Protein AF-A0A151ECS7-F1 (afdb_monomer_lite)

Sequence (93 aa):
MIIESACGKDIQTLWAKNFDTIDLNLSVNRRGRTRSLKITVDPDDEFEVGADIEIDGKLVFIHSIKTDTKRVRKGTAIAREILRVYCTEKGRR

Radius of gyration: 15.73 Å; chains: 1; bounding box: 38×45×36 Å

Foldseek 3Di:
DDDDDDPDDDPDDDPDDDPPWDWEWEFEAEPNDTDIDIDTGHQQDKDFQQDWDQDPNFTKHFQWFDFPVGIDRGGMDGNNRTRYTYIYTDDDD

Structure (mmCIF, N/CA/C/O backbone):
data_AF-A0A151ECS7-F1
#
_entry.id   AF-A0A151ECS7-F1
#
loop_
_atom_site.group_PDB
_atom_site.id
_atom_site.type_symbol
_atom_site.label_atom_id
_atom_site.label_alt_id
_atom_site.label_comp_id
_atom_site.label_asym_id
_atom_site.label_entity_id
_atom_site.label_seq_id
_atom_site.pdbx_PDB_ins_code
_atom_site.Cartn_x
_atom_site.Cartn_y
_atom_site.Cartn_z
_atom_site.occupancy
_atom_site.B_iso_or_equiv
_atom_site.auth_seq_id
_atom_site.auth_comp_id
_atom_site.auth_asym_id
_atom_site.auth_atom_id
_atom_site.pdbx_PDB_model_num
ATOM 1 N N . MET A 1 1 ? 20.354 -34.329 11.009 1.00 34.31 1 MET A N 1
ATOM 2 C CA . MET A 1 1 ? 20.713 -33.235 10.084 1.00 34.31 1 MET A CA 1
ATOM 3 C C . MET A 1 1 ? 19.415 -32.524 9.733 1.00 34.31 1 MET A C 1
ATOM 5 O O . MET A 1 1 ? 18.446 -33.196 9.414 1.00 34.31 1 MET A O 1
ATOM 9 N N . ILE A 1 2 ? 19.376 -31.225 10.005 1.00 42.81 2 ILE A N 1
ATOM 10 C CA . ILE A 1 2 ? 18.229 -30.293 9.976 1.00 42.81 2 ILE A CA 1
ATOM 11 C C . ILE A 1 2 ? 17.820 -29.964 8.531 1.00 42.81 2 ILE A C 1
ATOM 13 O O . ILE A 1 2 ? 18.670 -30.128 7.666 1.00 42.81 2 ILE A O 1
ATOM 17 N N . ILE A 1 3 ? 16.571 -29.511 8.322 1.00 38.00 3 ILE A N 1
ATOM 18 C CA . ILE A 1 3 ? 16.050 -28.494 7.359 1.00 38.00 3 ILE A CA 1
ATOM 19 C C . ILE A 1 3 ? 14.516 -28.703 7.312 1.00 38.00 3 ILE A C 1
ATOM 21 O O . ILE A 1 3 ? 14.035 -29.698 6.782 1.00 38.00 3 ILE A O 1
ATOM 25 N N . GLU A 1 4 ? 13.749 -28.0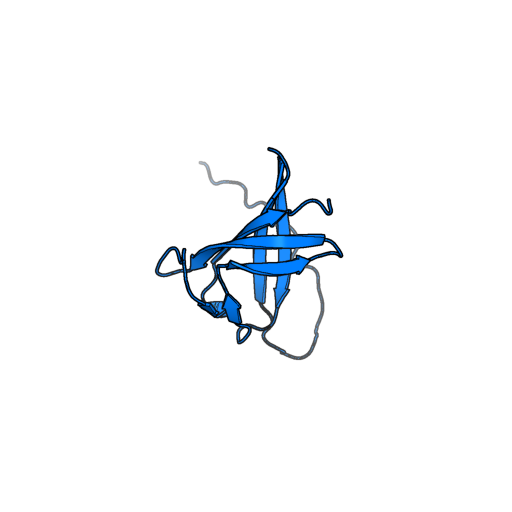53 8.188 1.00 40.31 4 GLU A N 1
ATOM 26 C CA . GLU A 1 4 ? 13.153 -26.703 8.095 1.00 40.31 4 GLU A CA 1
ATOM 27 C C . GLU A 1 4 ? 11.852 -26.633 7.274 1.00 40.31 4 G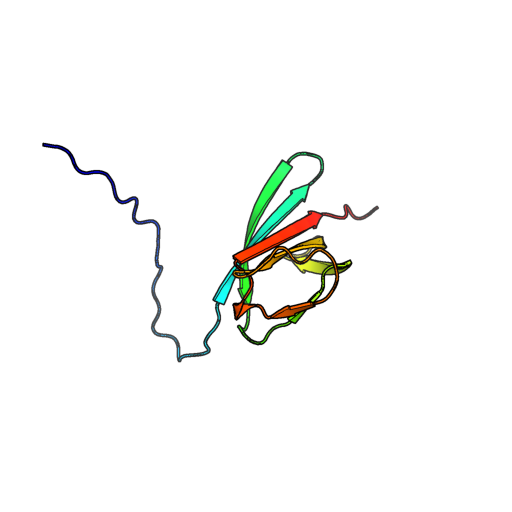LU A C 1
ATOM 29 O O . GLU A 1 4 ? 11.791 -26.869 6.072 1.00 40.31 4 GLU A O 1
ATOM 34 N N . SER A 1 5 ? 10.791 -26.317 8.015 1.00 45.75 5 SER A N 1
ATOM 35 C CA . SER A 1 5 ? 9.390 -26.225 7.633 1.00 45.75 5 SER A CA 1
ATOM 36 C C . SER A 1 5 ? 9.135 -25.171 6.554 1.00 45.75 5 SER A C 1
ATOM 38 O O . SER A 1 5 ? 9.380 -23.988 6.775 1.00 45.75 5 SER A O 1
ATOM 40 N N . ALA A 1 6 ? 8.508 -25.562 5.444 1.00 34.34 6 ALA A N 1
ATOM 41 C CA . ALA A 1 6 ? 7.849 -24.623 4.541 1.00 34.34 6 ALA A CA 1
ATOM 42 C C . ALA A 1 6 ? 6.337 -24.657 4.809 1.00 34.34 6 ALA A C 1
ATOM 44 O O . ALA A 1 6 ? 5.633 -25.591 4.429 1.00 34.34 6 ALA A O 1
ATOM 45 N N . CYS A 1 7 ? 5.839 -23.639 5.513 1.00 34.84 7 CYS A N 1
ATOM 46 C CA . CYS A 1 7 ? 4.412 -23.390 5.697 1.00 34.84 7 CYS A CA 1
ATOM 47 C C . CYS A 1 7 ? 3.816 -22.956 4.349 1.00 34.84 7 CYS A C 1
ATOM 49 O O . CYS A 1 7 ? 3.775 -21.769 4.029 1.00 34.84 7 CYS A O 1
ATOM 51 N N . GLY A 1 8 ? 3.406 -23.929 3.535 1.00 42.38 8 GLY A N 1
ATOM 52 C CA . GLY A 1 8 ? 2.570 -23.693 2.366 1.00 42.38 8 GLY A CA 1
ATOM 53 C C . GLY A 1 8 ? 1.206 -23.205 2.832 1.00 42.38 8 GLY A C 1
ATOM 54 O O . GLY A 1 8 ? 0.443 -23.968 3.419 1.00 42.38 8 GLY A O 1
ATOM 55 N N . LYS A 1 9 ? 0.911 -21.923 2.618 1.00 36.03 9 LYS A N 1
ATOM 56 C CA . LYS A 1 9 ? -0.414 -21.363 2.880 1.00 36.03 9 LYS A CA 1
ATOM 57 C C . LYS A 1 9 ? -1.008 -20.850 1.576 1.00 36.03 9 LYS A C 1
ATOM 59 O O . LYS A 1 9 ? -0.629 -19.785 1.104 1.00 36.03 9 LYS A O 1
ATOM 64 N N . ASP A 1 10 ? -1.910 -21.676 1.052 1.00 34.66 10 ASP A N 1
ATOM 65 C CA . ASP A 1 10 ? -3.005 -21.369 0.133 1.00 34.66 10 ASP A CA 1
ATOM 66 C C . ASP A 1 10 ? -2.681 -20.486 -1.078 1.00 34.66 10 ASP A C 1
ATOM 68 O O . ASP A 1 10 ? -2.851 -19.269 -1.060 1.00 34.66 10 ASP A O 1
ATOM 72 N N . ILE A 1 11 ? -2.336 -21.148 -2.183 1.00 35.19 11 ILE A N 1
ATOM 73 C CA . ILE A 1 11 ? -2.630 -20.652 -3.529 1.00 35.19 11 ILE A CA 1
ATOM 74 C C . ILE A 1 11 ? -3.907 -21.383 -3.955 1.00 35.19 11 ILE A C 1
ATOM 76 O O . ILE A 1 11 ? -3.859 -22.532 -4.393 1.00 35.19 11 ILE A O 1
ATOM 80 N N . GLN A 1 12 ? -5.063 -20.756 -3.738 1.00 39.12 12 GLN A N 1
ATOM 81 C CA . GLN A 1 12 ? -6.341 -21.271 -4.222 1.00 39.12 12 GLN A CA 1
ATOM 82 C C . GLN A 1 12 ? -6.469 -20.979 -5.723 1.00 39.12 12 GLN A C 1
ATOM 84 O O . GLN A 1 12 ? -6.602 -19.836 -6.139 1.00 39.12 12 GLN A O 1
ATOM 89 N N . THR A 1 13 ? -6.363 -22.048 -6.509 1.00 35.03 13 THR A N 1
ATOM 90 C CA . THR A 1 13 ? -7.166 -22.394 -7.693 1.00 35.03 13 THR A CA 1
ATOM 91 C C . THR A 1 13 ? -7.913 -21.262 -8.417 1.00 35.03 13 THR A C 1
ATOM 93 O O . THR A 1 13 ? -8.888 -20.762 -7.874 1.00 35.03 13 THR A O 1
ATOM 96 N N . LEU A 1 14 ? -7.601 -21.009 -9.699 1.00 31.33 14 LEU A N 1
ATOM 97 C CA . LEU A 1 14 ? -8.552 -21.117 -10.830 1.00 31.33 14 LEU A CA 1
ATOM 98 C C . LEU A 1 14 ? -7.879 -20.727 -12.156 1.00 31.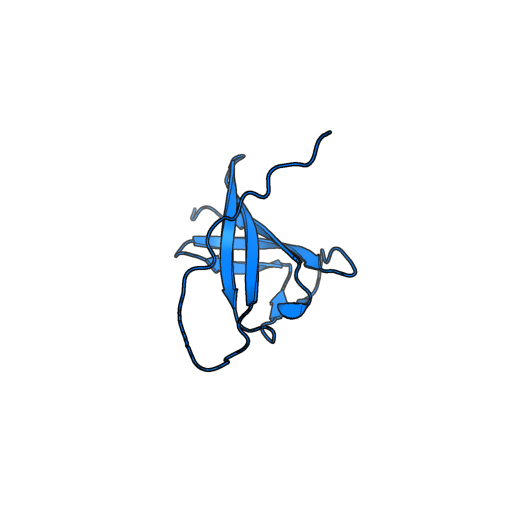33 14 LEU A C 1
ATOM 100 O O . LEU A 1 14 ? -7.181 -19.724 -12.247 1.00 31.33 14 LEU A O 1
ATOM 104 N N . TRP A 1 15 ? -8.146 -21.497 -13.210 1.00 40.72 15 TRP A N 1
ATOM 105 C CA . TRP A 1 15 ? -7.855 -21.121 -14.592 1.00 40.72 15 TRP A CA 1
ATOM 106 C C . TRP A 1 15 ? -8.739 -19.925 -14.981 1.00 40.72 15 TRP A C 1
ATOM 108 O O . TRP A 1 15 ? -9.885 -20.107 -15.386 1.00 40.72 15 TRP A O 1
ATOM 118 N N . ALA A 1 16 ? -8.228 -18.703 -14.847 1.00 35.88 16 ALA A N 1
ATOM 119 C CA . ALA A 1 16 ? -8.888 -17.490 -15.310 1.00 35.88 16 ALA A CA 1
ATOM 120 C C . ALA A 1 16 ? -7.896 -16.681 -16.153 1.00 35.88 16 ALA A C 1
ATOM 122 O O . ALA A 1 16 ? -6.849 -16.261 -15.680 1.00 35.88 16 ALA A O 1
ATOM 123 N N . LYS A 1 17 ? -8.236 -16.563 -17.438 1.00 42.03 17 LYS A N 1
ATOM 124 C CA . LYS A 1 17 ? -7.711 -15.660 -18.472 1.00 42.03 17 LYS A CA 1
ATOM 125 C C . LYS A 1 17 ? -6.803 -14.547 -17.912 1.00 42.03 17 LYS A C 1
ATOM 127 O O . LYS A 1 17 ? -7.294 -13.704 -17.173 1.00 42.03 17 LYS A O 1
ATOM 132 N N . ASN A 1 18 ? -5.519 -14.552 -18.283 1.00 43.44 18 ASN A N 1
ATOM 133 C CA . ASN A 1 18 ? -4.507 -13.565 -17.891 1.00 43.44 18 ASN A CA 1
ATOM 134 C C . ASN A 1 18 ? -5.000 -12.114 -18.049 1.00 43.44 18 ASN A C 1
ATOM 136 O O . ASN A 1 18 ? -4.909 -11.530 -19.127 1.00 43.44 18 ASN A O 1
ATOM 140 N N . PHE A 1 19 ? -5.475 -11.543 -16.952 1.00 50.50 19 PHE A N 1
ATOM 141 C CA . PHE A 1 19 ? -5.414 -10.120 -16.659 1.00 50.50 19 PHE A CA 1
ATOM 142 C C . PHE A 1 19 ? -4.431 -10.040 -15.487 1.00 50.50 19 PHE A C 1
ATOM 144 O O . PHE A 1 19 ? -4.643 -10.721 -14.487 1.00 50.50 19 PHE A O 1
ATOM 151 N N . ASP A 1 20 ? -3.298 -9.363 -15.658 1.00 64.69 20 ASP A N 1
ATOM 152 C CA . ASP A 1 20 ? -2.109 -9.443 -14.789 1.00 64.69 20 ASP A CA 1
ATOM 153 C C . ASP A 1 20 ? -2.321 -8.752 -13.424 1.00 64.69 20 ASP A C 1
ATOM 155 O O . ASP A 1 20 ? -1.572 -7.872 -13.044 1.00 64.69 20 ASP A O 1
ATOM 159 N N . THR A 1 21 ? -3.379 -9.082 -12.681 1.00 71.69 21 THR A N 1
ATOM 160 C CA . THR A 1 21 ? -3.687 -8.443 -11.394 1.00 71.69 21 THR A CA 1
ATOM 161 C C . THR A 1 21 ? -2.710 -8.880 -10.308 1.00 71.69 21 THR A C 1
ATOM 163 O O . THR A 1 21 ? -2.442 -10.075 -10.165 1.00 71.69 21 THR A O 1
ATOM 166 N N . ILE A 1 22 ? -2.251 -7.939 -9.484 1.00 77.31 22 ILE A N 1
ATOM 167 C CA . ILE A 1 22 ? -1.312 -8.195 -8.387 1.00 77.31 22 ILE A CA 1
ATOM 168 C C . ILE A 1 22 ? -2.003 -8.096 -7.025 1.00 77.31 22 ILE A C 1
ATOM 170 O O . ILE A 1 22 ? -2.936 -7.310 -6.829 1.00 77.31 22 ILE A O 1
ATOM 174 N N . ASP A 1 23 ? -1.532 -8.875 -6.051 1.00 78.00 23 ASP A N 1
ATOM 175 C CA . ASP A 1 23 ? -1.977 -8.770 -4.665 1.00 78.00 23 ASP A CA 1
ATOM 176 C C . ASP A 1 23 ? -1.146 -7.748 -3.872 1.00 78.00 23 ASP A C 1
ATOM 178 O O . ASP A 1 23 ? 0.026 -7.950 -3.554 1.00 78.00 23 ASP A O 1
ATOM 182 N N . LEU A 1 24 ? -1.779 -6.639 -3.485 1.00 80.31 24 LEU A N 1
ATOM 183 C CA . LEU A 1 24 ? -1.169 -5.632 -2.624 1.00 80.31 24 LEU A CA 1
ATOM 184 C C . LEU A 1 24 ? -1.516 -5.865 -1.158 1.00 80.31 24 LEU A C 1
ATOM 186 O O . LEU A 1 24 ? -2.675 -6.008 -0.764 1.00 80.31 24 LEU A O 1
ATOM 190 N N . ASN A 1 25 ? -0.485 -5.827 -0.313 1.00 81.56 25 ASN A N 1
ATOM 191 C CA . ASN A 1 25 ? -0.633 -5.910 1.135 1.00 81.56 25 ASN A CA 1
ATOM 192 C C . ASN A 1 25 ? -0.740 -4.506 1.746 1.00 81.56 25 ASN A C 1
ATOM 194 O O . ASN A 1 25 ? 0.229 -3.742 1.760 1.00 81.56 25 ASN A O 1
ATOM 198 N N . LEU A 1 26 ? -1.884 -4.194 2.351 1.00 82.50 26 LEU A N 1
ATOM 199 C CA . LEU A 1 26 ? -2.116 -2.950 3.074 1.00 82.50 26 LEU A CA 1
ATOM 200 C C . LEU A 1 26 ? -2.039 -3.161 4.576 1.00 82.50 26 LEU A C 1
ATOM 202 O O . LEU A 1 26 ? -2.648 -4.064 5.135 1.00 82.50 26 LEU A O 1
ATOM 206 N N . SER A 1 27 ? -1.303 -2.293 5.254 1.00 82.62 27 SER A N 1
ATOM 207 C CA . SER A 1 27 ? -1.263 -2.220 6.711 1.00 82.62 27 SER A CA 1
ATOM 208 C C . SER A 1 27 ? -2.079 -1.019 7.159 1.00 82.62 27 SER A C 1
ATOM 210 O O . SER A 1 27 ? -1.610 0.114 7.072 1.00 82.62 27 SER A O 1
ATOM 212 N N . VAL A 1 28 ? -3.299 -1.269 7.627 1.00 85.31 28 VAL A N 1
ATOM 213 C CA . VAL A 1 28 ? -4.220 -0.239 8.107 1.00 85.31 28 VAL A CA 1
ATOM 214 C C . VAL A 1 28 ? -4.105 -0.142 9.624 1.00 85.31 28 VAL A C 1
ATOM 216 O O . VAL A 1 28 ? -4.415 -1.092 10.345 1.00 85.31 28 VAL A O 1
ATOM 219 N N . ASN A 1 29 ? -3.662 1.007 10.129 1.00 84.25 29 ASN A N 1
ATOM 220 C CA . ASN A 1 29 ? -3.690 1.291 11.558 1.00 84.25 29 ASN A CA 1
ATOM 221 C C . ASN A 1 29 ? -5.051 1.870 11.957 1.00 84.25 29 ASN A C 1
ATOM 223 O O . ASN A 1 29 ? -5.501 2.870 11.399 1.00 84.25 29 ASN A O 1
ATOM 227 N N . ARG A 1 30 ? -5.691 1.255 12.950 1.00 81.38 30 ARG A N 1
ATOM 228 C CA . ARG A 1 30 ? -6.960 1.689 13.531 1.00 81.38 30 ARG A CA 1
ATOM 229 C C . ARG A 1 30 ? -6.817 1.807 15.045 1.00 81.38 30 ARG A C 1
ATOM 231 O O . ARG A 1 30 ? -6.847 0.793 15.738 1.00 81.38 30 ARG A O 1
ATOM 238 N N . ARG A 1 31 ? -6.691 3.036 15.565 1.00 72.62 31 ARG A N 1
ATOM 239 C CA . ARG A 1 31 ? -6.654 3.345 17.016 1.00 72.62 31 ARG A CA 1
ATOM 240 C C . ARG A 1 31 ? -5.780 2.362 17.827 1.00 72.62 31 ARG A C 1
ATOM 242 O O . ARG A 1 31 ? -6.228 1.800 18.821 1.00 72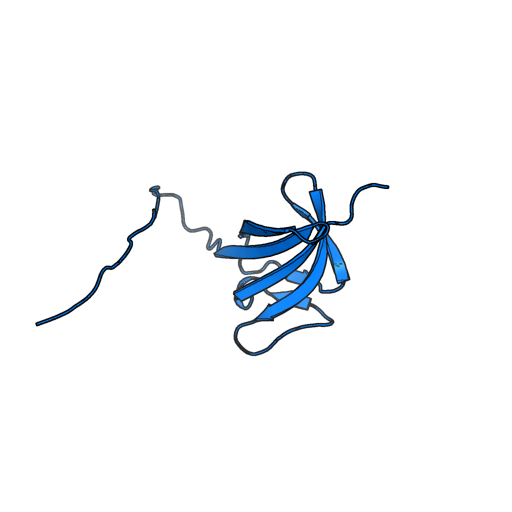.62 31 ARG A O 1
ATOM 249 N N . GLY A 1 32 ? -4.554 2.108 17.366 1.00 74.56 32 GLY A N 1
ATOM 250 C CA . GLY A 1 32 ? -3.603 1.213 18.043 1.00 74.56 32 GLY A CA 1
ATOM 251 C C . GLY A 1 32 ? -3.705 -0.271 17.666 1.00 74.56 32 GLY A C 1
ATOM 252 O O . GLY A 1 32 ? -2.883 -1.064 18.114 1.00 74.56 32 GLY A O 1
ATOM 253 N N . ARG A 1 33 ? -4.657 -0.665 16.811 1.00 78.50 33 ARG A N 1
ATOM 254 C CA . ARG A 1 33 ? -4.711 -2.002 16.202 1.00 78.50 33 ARG A CA 1
ATOM 255 C C . ARG A 1 33 ? -4.293 -1.925 14.739 1.00 78.50 33 ARG A C 1
ATOM 257 O O . ARG A 1 33 ? -4.948 -1.257 13.944 1.00 78.50 33 ARG A O 1
ATOM 264 N N . THR A 1 34 ? -3.233 -2.633 14.373 1.00 79.50 34 THR A N 1
ATOM 265 C CA . THR A 1 34 ? -2.816 -2.774 12.972 1.00 79.50 34 THR A CA 1
ATOM 266 C C . THR A 1 34 ? -3.512 -3.982 12.359 1.00 79.50 34 THR A C 1
ATOM 268 O O . THR A 1 34 ? -3.417 -5.086 12.892 1.00 79.50 34 THR A O 1
ATOM 271 N N . ARG A 1 35 ? -4.212 -3.783 11.241 1.00 79.31 35 ARG A N 1
ATOM 272 C CA . ARG A 1 35 ? -4.785 -4.857 10.425 1.00 79.31 35 ARG A CA 1
ATOM 273 C C . ARG A 1 35 ? -4.059 -4.922 9.091 1.00 79.31 35 ARG A C 1
ATOM 275 O O . ARG A 1 35 ? -3.893 -3.902 8.429 1.00 79.31 35 ARG A O 1
ATOM 282 N N . SER A 1 36 ? -3.644 -6.119 8.704 1.00 77.50 36 SER A N 1
ATOM 283 C CA . SER A 1 36 ? -3.171 -6.399 7.353 1.00 77.50 36 SER A CA 1
ATOM 284 C C . SER A 1 36 ? -4.354 -6.797 6.475 1.00 77.50 36 SER A C 1
ATOM 286 O O . SER A 1 36 ? -5.043 -7.765 6.797 1.00 77.50 36 SER A O 1
ATOM 288 N N . LEU A 1 37 ? -4.585 -6.061 5.395 1.00 78.44 37 LEU A N 1
ATOM 289 C CA . LEU A 1 37 ? -5.541 -6.386 4.343 1.00 78.44 37 LEU A CA 1
ATOM 290 C C . LEU A 1 37 ? -4.773 -6.755 3.073 1.00 78.44 37 LEU A C 1
ATOM 292 O O . LEU A 1 37 ? -3.665 -6.265 2.854 1.00 78.44 37 LEU A O 1
ATOM 296 N N . LYS A 1 38 ? -5.366 -7.614 2.249 1.00 78.31 38 LYS A N 1
ATOM 297 C CA . LYS A 1 38 ? -4.894 -7.908 0.897 1.00 78.31 38 LYS A CA 1
ATOM 298 C C . LYS A 1 38 ? -5.964 -7.457 -0.081 1.00 78.31 38 LYS A C 1
ATOM 300 O O . LYS A 1 38 ? -7.130 -7.779 0.136 1.00 78.31 38 LYS A O 1
ATOM 305 N N . ILE A 1 39 ? -5.570 -6.713 -1.104 1.00 79.56 39 ILE A N 1
ATOM 306 C CA . ILE A 1 39 ? -6.451 -6.320 -2.205 1.00 79.56 39 ILE A CA 1
ATOM 307 C C . ILE A 1 39 ? -5.826 -6.766 -3.517 1.00 79.56 39 ILE A C 1
ATOM 309 O O . ILE A 1 39 ? -4.603 -6.795 -3.639 1.00 79.56 39 ILE A O 1
ATOM 313 N N . THR A 1 40 ? -6.672 -7.098 -4.478 1.00 81.19 40 THR A N 1
ATOM 314 C CA . THR A 1 40 ? -6.264 -7.415 -5.843 1.00 81.19 40 THR A CA 1
ATOM 315 C C . THR A 1 40 ? -6.506 -6.180 -6.690 1.00 81.19 40 THR A C 1
ATOM 317 O O . THR A 1 40 ? -7.626 -5.671 -6.703 1.00 81.19 40 THR A O 1
ATOM 320 N N . VAL A 1 41 ? -5.461 -5.680 -7.340 1.00 81.31 41 VAL A N 1
ATOM 321 C CA . VAL A 1 41 ? -5.523 -4.473 -8.175 1.00 81.31 41 VAL A CA 1
ATOM 322 C C . VAL A 1 41 ? -4.766 -4.678 -9.474 1.00 81.31 41 VAL A C 1
ATOM 324 O O . VAL A 1 41 ? -3.964 -5.608 -9.596 1.00 81.31 41 VAL A O 1
ATOM 327 N N . ASP A 1 42 ? -5.028 -3.805 -10.440 1.00 83.31 42 ASP A N 1
ATOM 328 C CA . ASP A 1 42 ? -4.265 -3.773 -11.677 1.00 83.31 42 ASP A CA 1
ATOM 329 C C . ASP A 1 42 ? -2.829 -3.289 -11.404 1.00 83.31 42 ASP A C 1
ATOM 331 O O . ASP A 1 42 ? -2.612 -2.415 -10.562 1.00 83.31 42 ASP A O 1
ATOM 335 N N . PRO A 1 43 ? -1.823 -3.840 -12.096 1.00 79.06 43 PRO A N 1
ATOM 336 C CA . PRO A 1 43 ? -0.427 -3.468 -11.901 1.00 79.06 43 PRO A CA 1
ATOM 337 C C . PRO A 1 43 ? -0.139 -2.051 -12.408 1.00 79.06 43 PRO A C 1
ATOM 339 O O . PRO A 1 43 ? 0.835 -1.449 -11.958 1.00 79.06 43 PRO A O 1
ATOM 342 N N . ASP A 1 44 ? -0.980 -1.535 -13.310 1.00 81.00 44 ASP A N 1
ATOM 343 C CA . ASP A 1 44 ? -0.929 -0.177 -13.863 1.00 81.00 44 ASP A CA 1
ATOM 344 C C . ASP A 1 44 ? -1.655 0.856 -12.977 1.00 81.00 44 ASP A C 1
ATOM 346 O O . ASP A 1 44 ? -1.622 2.051 -13.255 1.00 81.00 44 ASP A O 1
ATOM 350 N N . ASP A 1 45 ? -2.306 0.410 -11.898 1.00 81.00 45 ASP A N 1
ATOM 351 C CA . ASP A 1 45 ? -3.056 1.284 -10.997 1.00 81.00 45 ASP A CA 1
ATOM 352 C C . ASP A 1 45 ? -2.107 2.201 -10.202 1.00 81.00 45 ASP A C 1
ATOM 354 O O . ASP A 1 45 ? -1.054 1.772 -9.713 1.00 81.00 45 ASP A O 1
ATOM 358 N N . GLU A 1 46 ? -2.457 3.482 -10.074 1.00 83.19 46 GLU A N 1
ATOM 359 C CA . GLU A 1 46 ? -1.623 4.480 -9.405 1.00 83.19 46 GLU A CA 1
ATOM 360 C C . GLU A 1 46 ? -2.152 4.798 -7.999 1.00 83.19 46 GLU A C 1
ATOM 362 O O . GLU A 1 46 ? -3.277 5.256 -7.812 1.00 83.19 46 GLU A O 1
ATOM 367 N N . PHE A 1 47 ? -1.297 4.624 -6.988 1.00 84.00 47 PHE A N 1
ATOM 368 C CA . PHE A 1 47 ? -1.606 4.943 -5.598 1.00 84.00 47 PHE A CA 1
ATOM 369 C C . PHE A 1 47 ? -0.930 6.238 -5.163 1.00 84.00 47 PHE A C 1
ATOM 371 O O . PHE A 1 47 ? 0.299 6.349 -5.160 1.00 84.00 47 PHE A O 1
ATOM 378 N N . GLU A 1 48 ? -1.722 7.194 -4.687 1.00 85.62 48 GLU A N 1
ATOM 379 C CA . GLU A 1 48 ? -1.219 8.466 -4.174 1.00 85.62 48 GLU A CA 1
ATOM 380 C C . GLU A 1 48 ? -1.051 8.462 -2.646 1.00 85.62 48 GLU A C 1
ATOM 382 O O . GLU A 1 48 ? -1.961 8.131 -1.881 1.00 85.62 48 GLU A O 1
ATOM 387 N N . VAL A 1 49 ? 0.119 8.895 -2.164 1.00 88.06 49 VAL A N 1
ATOM 388 C CA . VAL A 1 49 ? 0.313 9.180 -0.740 1.00 88.06 49 VAL A CA 1
ATOM 389 C C . VAL A 1 49 ? -0.354 10.501 -0.378 1.00 88.06 49 VAL A C 1
ATOM 391 O O . VAL A 1 49 ? 0.095 11.564 -0.802 1.00 88.06 49 VAL A O 1
ATOM 394 N N . GLY A 1 50 ? -1.347 10.437 0.505 1.00 85.00 50 GLY A N 1
ATOM 395 C CA . GLY A 1 50 ? -2.175 11.575 0.895 1.00 85.00 50 GLY A CA 1
ATOM 396 C C . GLY A 1 50 ? -3.624 11.455 0.433 1.00 85.00 50 GLY A C 1
ATOM 397 O O . GLY A 1 50 ? -4.451 12.237 0.896 1.00 85.00 50 GLY A O 1
ATOM 398 N N . ALA A 1 51 ? -3.941 10.462 -0.398 1.00 82.94 51 ALA A N 1
ATOM 399 C CA . ALA A 1 51 ? -5.307 10.163 -0.789 1.00 82.94 51 ALA A CA 1
ATOM 400 C C . ALA A 1 51 ? -6.033 9.321 0.272 1.00 82.94 51 ALA A C 1
ATOM 402 O O . ALA A 1 51 ? -5.446 8.483 0.975 1.00 82.94 51 ALA A O 1
ATOM 403 N N . ASP A 1 52 ? -7.338 9.552 0.386 1.00 83.94 52 ASP A N 1
ATOM 404 C CA . ASP A 1 52 ? -8.270 8.619 1.000 1.00 83.94 52 ASP A CA 1
ATOM 405 C C . ASP A 1 52 ? -8.782 7.627 -0.043 1.00 83.94 52 ASP A C 1
ATOM 407 O O . ASP A 1 52 ? -9.217 7.998 -1.127 1.00 83.94 52 ASP A O 1
ATOM 411 N N . ILE A 1 53 ? -8.708 6.346 0.300 1.00 81.31 53 ILE A N 1
ATOM 412 C CA . ILE A 1 53 ? -9.232 5.254 -0.513 1.00 81.31 53 ILE A CA 1
ATOM 413 C C . ILE A 1 53 ? -10.265 4.481 0.299 1.00 81.31 53 ILE A C 1
ATOM 415 O O . ILE A 1 53 ? -10.148 4.348 1.522 1.00 81.31 53 ILE A O 1
ATOM 419 N N . GLU A 1 54 ? -11.290 3.967 -0.369 1.00 79.62 54 GLU A N 1
ATOM 420 C CA . GLU A 1 54 ? -12.279 3.104 0.265 1.00 79.62 54 GLU A CA 1
ATOM 421 C C . GLU A 1 54 ? -11.880 1.637 0.085 1.00 79.62 54 GLU A C 1
ATOM 423 O O . GLU A 1 54 ? -11.802 1.131 -1.029 1.00 79.62 54 GLU A O 1
ATOM 428 N N . ILE A 1 55 ? -11.623 0.943 1.195 1.00 74.81 55 ILE A N 1
ATOM 429 C CA . ILE A 1 55 ? -11.322 -0.491 1.205 1.00 74.81 55 ILE A CA 1
ATOM 430 C C . ILE A 1 55 ? -12.337 -1.181 2.098 1.00 74.81 55 ILE A C 1
ATOM 432 O O . ILE A 1 55 ? -12.444 -0.847 3.280 1.00 74.81 55 ILE A O 1
ATOM 436 N N . ASP A 1 56 ? -13.054 -2.172 1.562 1.00 69.75 56 ASP A N 1
ATOM 437 C CA . ASP A 1 56 ? -14.013 -2.973 2.339 1.00 69.75 56 ASP A CA 1
ATOM 438 C C . ASP A 1 56 ? -15.069 -2.086 3.049 1.00 69.75 56 ASP A C 1
ATOM 440 O O . ASP A 1 56 ? -15.373 -2.256 4.235 1.00 69.75 56 ASP A O 1
ATOM 444 N N . GLY A 1 57 ? -15.546 -1.047 2.344 1.00 75.06 57 GLY A N 1
ATOM 445 C CA . GLY A 1 57 ? -16.501 -0.052 2.851 1.00 75.06 57 GLY A CA 1
ATOM 446 C C . GLY A 1 57 ? -15.949 0.875 3.944 1.00 75.06 57 GLY A C 1
ATOM 447 O O . GLY A 1 57 ? -16.719 1.508 4.672 1.00 75.06 57 GLY A O 1
ATOM 448 N N . LYS A 1 58 ? -14.621 0.932 4.119 1.00 74.88 58 LYS A N 1
ATOM 449 C CA . LYS A 1 58 ? -13.941 1.780 5.108 1.00 74.88 58 LYS A CA 1
ATOM 450 C C . LYS A 1 58 ? -13.015 2.765 4.410 1.00 74.88 58 LYS A C 1
ATOM 452 O O . LYS A 1 58 ? -12.154 2.368 3.633 1.00 74.88 58 LYS A O 1
ATOM 457 N N . LEU A 1 59 ? -13.140 4.040 4.767 1.00 82.06 59 LEU A N 1
ATOM 458 C CA . LEU A 1 59 ? -12.221 5.081 4.318 1.00 82.06 59 LEU A CA 1
ATOM 459 C C . LEU A 1 59 ? -10.891 4.956 5.065 1.00 82.06 59 LEU A C 1
ATOM 461 O O . LEU A 1 59 ? -10.813 5.114 6.291 1.00 82.06 59 LEU A O 1
ATOM 465 N N . VAL A 1 60 ? -9.831 4.681 4.318 1.00 85.44 60 VAL A N 1
ATOM 466 C CA . VAL A 1 60 ? -8.467 4.610 4.831 1.00 85.44 60 VAL A CA 1
ATOM 467 C C . VAL A 1 60 ? -7.609 5.658 4.140 1.00 85.44 60 VAL A C 1
ATOM 469 O O . VAL A 1 60 ? -7.692 5.874 2.941 1.00 85.44 60 VAL A O 1
ATOM 472 N N . PHE A 1 61 ? -6.779 6.334 4.922 1.00 87.56 61 PHE A N 1
ATOM 473 C CA . PHE A 1 61 ? -5.888 7.380 4.445 1.00 87.56 61 PHE A CA 1
ATOM 474 C C . PHE A 1 61 ? -4.488 6.815 4.237 1.00 87.56 61 PHE A C 1
ATOM 476 O O . PHE A 1 61 ? -3.883 6.313 5.192 1.00 87.56 61 PHE A O 1
ATOM 483 N N . ILE A 1 62 ? -3.956 6.918 3.022 1.00 88.69 62 ILE A N 1
ATOM 484 C CA . ILE A 1 62 ? -2.603 6.468 2.698 1.00 88.69 62 ILE A CA 1
ATOM 485 C C . ILE A 1 62 ? -1.608 7.514 3.198 1.00 88.69 62 ILE A C 1
ATOM 487 O O . ILE A 1 62 ? -1.597 8.645 2.727 1.00 88.69 62 ILE A O 1
ATOM 491 N N . HIS A 1 63 ? -0.725 7.143 4.126 1.00 88.31 63 HIS A N 1
ATOM 492 C CA . HIS A 1 63 ? 0.308 8.063 4.629 1.00 88.31 63 HIS A CA 1
ATOM 493 C C . HIS A 1 63 ? 1.724 7.680 4.190 1.0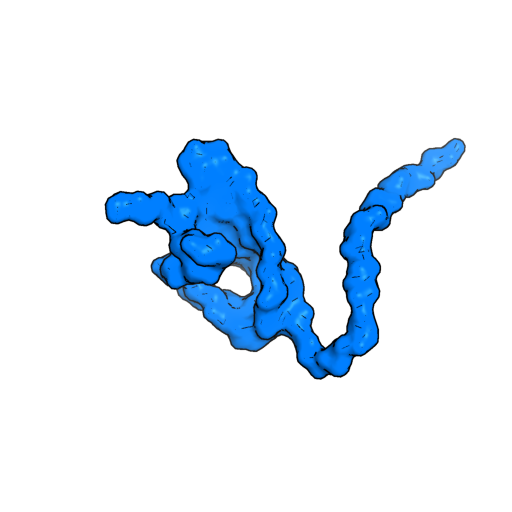0 88.31 63 HIS A C 1
ATOM 495 O O . HIS A 1 63 ? 2.666 8.458 4.350 1.00 88.31 63 HIS A O 1
ATOM 501 N N . SER A 1 64 ? 1.929 6.455 3.708 1.00 87.12 64 SER A N 1
ATOM 502 C CA . SER A 1 64 ? 3.214 6.006 3.175 1.00 87.12 64 SER A CA 1
ATOM 503 C C . SER A 1 64 ? 3.034 4.781 2.297 1.00 87.12 64 SER A C 1
ATOM 505 O O . SER A 1 64 ? 2.322 3.852 2.665 1.00 87.12 64 SER A O 1
ATOM 507 N N . ILE A 1 65 ? 3.784 4.721 1.209 1.00 89.00 65 ILE A N 1
ATOM 508 C CA . ILE A 1 65 ? 3.875 3.554 0.339 1.00 89.00 65 ILE A CA 1
ATOM 509 C C . ILE A 1 65 ? 5.318 3.053 0.382 1.00 89.00 65 ILE A C 1
ATOM 511 O O . ILE A 1 65 ? 6.272 3.824 0.280 1.00 89.00 65 ILE A O 1
ATOM 515 N N . LYS A 1 66 ? 5.505 1.757 0.605 1.00 85.94 66 LYS A N 1
ATOM 516 C CA . LYS A 1 66 ? 6.798 1.097 0.451 1.00 85.94 66 LYS A CA 1
ATOM 517 C C . LYS A 1 66 ? 6.843 0.509 -0.948 1.00 85.94 66 LYS A C 1
ATOM 519 O O . LYS A 1 66 ? 6.085 -0.418 -1.223 1.00 85.94 66 LYS A O 1
ATOM 524 N N . THR A 1 67 ? 7.728 1.035 -1.781 1.00 87.06 67 THR A N 1
ATOM 525 C CA . THR A 1 67 ? 8.080 0.428 -3.060 1.00 87.06 67 THR A CA 1
ATOM 526 C C . THR A 1 67 ? 9.332 -0.434 -2.917 1.00 87.06 67 THR A C 1
ATOM 528 O O . THR A 1 67 ? 9.955 -0.451 -1.848 1.00 87.06 67 THR A O 1
ATOM 531 N N . ASP A 1 68 ? 9.678 -1.175 -3.968 1.00 81.75 68 ASP A N 1
ATOM 532 C CA . ASP A 1 68 ? 10.908 -1.971 -4.029 1.00 81.75 68 ASP A CA 1
ATOM 533 C C . ASP A 1 68 ? 12.161 -1.107 -3.819 1.00 81.75 68 ASP A C 1
ATOM 535 O O . ASP A 1 68 ? 12.985 -1.372 -2.944 1.00 81.75 68 ASP A O 1
ATOM 539 N N . THR A 1 69 ? 12.243 0.014 -4.535 1.00 79.62 69 THR A N 1
ATOM 540 C CA . THR A 1 69 ? 13.415 0.894 -4.489 1.00 79.62 69 THR A CA 1
ATOM 541 C C . THR A 1 69 ? 13.450 1.796 -3.255 1.00 79.62 69 THR A C 1
ATOM 543 O O . THR A 1 69 ? 14.526 2.109 -2.743 1.00 79.62 69 THR A O 1
ATOM 546 N N . LYS A 1 70 ? 12.296 2.295 -2.781 1.00 85.06 70 LYS A N 1
ATOM 547 C CA . LYS A 1 70 ? 12.260 3.317 -1.720 1.00 85.06 70 LYS A CA 1
ATOM 548 C C . LYS A 1 70 ? 10.945 3.361 -0.949 1.00 85.06 70 LYS A C 1
ATOM 550 O O . LYS A 1 70 ? 9.940 2.756 -1.291 1.00 85.06 70 LYS A O 1
ATOM 555 N N . ARG A 1 71 ? 10.927 4.144 0.130 1.00 85.69 71 ARG A N 1
ATOM 556 C CA . ARG A 1 71 ? 9.687 4.476 0.840 1.00 85.69 71 ARG A CA 1
ATOM 557 C C . ARG A 1 71 ? 9.168 5.830 0.372 1.00 85.69 71 ARG A C 1
ATOM 559 O O . ARG A 1 71 ? 9.747 6.863 0.702 1.00 85.69 71 ARG A O 1
ATOM 566 N N . VAL A 1 72 ? 8.059 5.818 -0.355 1.00 85.56 72 VAL A N 1
ATOM 567 C CA . VAL A 1 72 ? 7.347 7.010 -0.813 1.00 85.56 72 VAL A CA 1
ATOM 568 C C . VAL A 1 72 ? 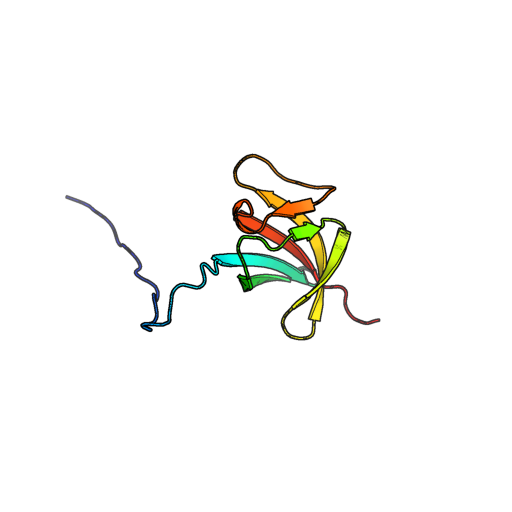6.499 7.544 0.342 1.00 85.56 72 VAL A C 1
ATOM 570 O O . VAL A 1 72 ? 5.648 6.852 0.898 1.00 85.56 72 VAL A O 1
ATOM 573 N N . ARG A 1 73 ? 6.779 8.780 0.764 1.00 83.88 73 ARG A N 1
ATOM 574 C CA . ARG A 1 73 ? 6.016 9.491 1.811 1.00 83.88 73 ARG A CA 1
ATOM 575 C C . ARG A 1 73 ? 5.182 10.650 1.263 1.00 83.88 73 ARG A C 1
ATOM 577 O O . ARG A 1 73 ? 4.380 11.202 2.004 1.00 83.88 73 ARG A O 1
ATOM 584 N N . LYS A 1 74 ? 5.418 11.038 0.010 1.00 81.88 74 LYS A N 1
ATOM 585 C CA . LYS A 1 74 ? 4.702 12.069 -0.746 1.00 81.88 74 LYS A CA 1
ATOM 586 C C . LYS A 1 74 ? 4.819 11.731 -2.231 1.00 81.88 74 LYS A C 1
ATOM 588 O O . LYS A 1 74 ? 5.909 11.336 -2.648 1.00 81.88 74 LYS A O 1
ATOM 593 N N . GLY A 1 75 ? 3.739 11.916 -2.981 1.00 85.69 75 GLY A N 1
ATOM 594 C CA . GLY A 1 75 ? 3.657 11.595 -4.407 1.00 85.69 75 GLY A CA 1
ATOM 595 C C . GLY A 1 75 ? 2.940 10.276 -4.674 1.00 85.69 75 GLY A C 1
ATOM 596 O O . GLY A 1 75 ? 2.362 9.682 -3.762 1.00 85.69 75 GLY A O 1
ATOM 597 N N . THR A 1 76 ? 3.003 9.836 -5.924 1.00 85.06 76 THR A N 1
ATOM 598 C CA . THR A 1 76 ? 2.326 8.642 -6.422 1.00 85.06 76 THR A CA 1
ATOM 599 C C . THR A 1 76 ? 3.288 7.464 -6.579 1.00 85.06 76 THR A C 1
ATOM 601 O O . THR A 1 76 ? 4.515 7.628 -6.573 1.00 85.06 76 THR A O 1
ATOM 604 N N . ALA A 1 77 ? 2.737 6.256 -6.638 1.00 83.50 77 ALA A N 1
ATOM 605 C CA . ALA A 1 77 ? 3.464 5.026 -6.914 1.00 83.50 77 ALA A CA 1
ATOM 606 C C . ALA A 1 77 ? 2.580 4.058 -7.708 1.00 83.50 77 ALA A C 1
ATOM 608 O O . ALA A 1 77 ? 1.407 3.890 -7.385 1.00 83.50 77 ALA A O 1
ATOM 609 N N . ILE A 1 78 ? 3.169 3.391 -8.699 1.00 83.69 78 ILE A N 1
ATOM 610 C CA . ILE A 1 78 ? 2.493 2.380 -9.519 1.00 83.69 78 ILE A CA 1
ATOM 611 C C . ILE A 1 78 ? 2.386 1.083 -8.724 1.00 83.69 78 ILE A C 1
ATOM 613 O O . ILE A 1 78 ? 3.379 0.644 -8.140 1.00 83.69 78 ILE A O 1
ATOM 617 N N . ALA A 1 79 ? 1.216 0.445 -8.742 1.00 83.00 79 ALA A N 1
ATOM 618 C CA . ALA A 1 79 ? 0.903 -0.777 -8.009 1.00 83.00 79 ALA A CA 1
ATOM 619 C C . ALA A 1 79 ? 1.993 -1.848 -8.149 1.00 83.00 79 ALA A C 1
ATOM 621 O O . ALA A 1 79 ? 2.430 -2.415 -7.149 1.00 83.00 79 ALA A O 1
ATOM 622 N N . ARG A 1 80 ? 2.515 -2.064 -9.362 1.00 82.06 80 ARG A N 1
ATOM 623 C CA . ARG A 1 80 ? 3.578 -3.047 -9.639 1.00 82.06 80 ARG A CA 1
ATOM 624 C C . ARG A 1 80 ? 4.878 -2.827 -8.862 1.00 82.06 80 ARG A C 1
ATOM 626 O O . ARG A 1 80 ? 5.618 -3.776 -8.627 1.00 82.06 80 ARG A O 1
ATOM 633 N N . GLU A 1 81 ? 5.173 -1.593 -8.465 1.00 82.69 81 GLU A N 1
ATOM 634 C CA . GLU A 1 81 ? 6.356 -1.267 -7.663 1.00 82.69 81 GLU A CA 1
ATOM 635 C C . GLU A 1 81 ? 6.075 -1.315 -6.156 1.00 82.69 81 GLU A C 1
ATOM 637 O O . GLU A 1 81 ? 7.008 -1.226 -5.354 1.00 82.69 81 GLU A O 1
ATOM 642 N N . ILE A 1 82 ? 4.808 -1.437 -5.745 1.00 84.88 82 ILE A N 1
ATOM 643 C CA . ILE A 1 82 ? 4.380 -1.377 -4.348 1.00 84.88 82 ILE A CA 1
ATOM 644 C C . ILE A 1 82 ? 4.564 -2.733 -3.672 1.00 84.88 82 ILE A C 1
ATOM 646 O O . ILE A 1 82 ? 3.899 -3.715 -3.972 1.00 84.88 82 ILE A O 1
ATOM 650 N N . LEU A 1 83 ? 5.396 -2.752 -2.634 1.00 83.50 83 LEU A N 1
ATOM 651 C CA . LEU A 1 83 ? 5.531 -3.900 -1.739 1.00 83.50 83 LEU A CA 1
ATOM 652 C C . LEU A 1 83 ? 4.506 -3.865 -0.601 1.00 83.50 83 LEU A C 1
ATOM 654 O O . LEU A 1 83 ? 4.027 -4.903 -0.140 1.00 83.50 83 LEU A O 1
ATOM 658 N N . ARG A 1 84 ? 4.221 -2.670 -0.065 1.00 83.81 84 ARG A N 1
ATOM 659 C CA . ARG A 1 84 ? 3.271 -2.494 1.043 1.00 83.81 84 ARG A CA 1
ATOM 660 C C . ARG A 1 84 ? 2.760 -1.066 1.132 1.00 83.81 84 ARG A C 1
ATOM 662 O O . ARG A 1 84 ? 3.550 -0.127 1.199 1.00 83.81 84 ARG A O 1
ATOM 669 N N . VAL A 1 85 ? 1.451 -0.910 1.282 1.00 86.56 85 VAL A N 1
ATOM 670 C CA . VAL A 1 85 ? 0.831 0.391 1.559 1.00 86.56 85 VAL A CA 1
ATOM 671 C C . VAL A 1 85 ? 0.563 0.517 3.054 1.00 86.56 85 VAL A C 1
ATOM 673 O O . VAL A 1 85 ? 0.011 -0.386 3.682 1.00 86.56 85 VAL A O 1
ATOM 676 N N . TYR A 1 86 ? 0.948 1.641 3.644 1.00 88.19 86 TYR A N 1
ATOM 677 C CA . TYR A 1 86 ? 0.630 1.982 5.022 1.00 88.19 86 TYR A CA 1
ATOM 678 C C . TYR A 1 86 ? -0.483 3.016 5.043 1.00 88.19 86 TYR A C 1
ATOM 680 O O . TYR A 1 86 ? -0.326 4.150 4.580 1.00 88.19 86 TYR A O 1
ATOM 688 N N . CYS A 1 87 ? -1.599 2.613 5.634 1.00 86.06 87 CYS A N 1
ATOM 689 C CA . CYS A 1 87 ? -2.783 3.438 5.747 1.00 86.06 87 CYS A CA 1
ATOM 690 C C . CYS A 1 87 ? -3.176 3.615 7.208 1.00 86.06 87 CYS A C 1
ATOM 692 O O . CYS A 1 87 ? -2.835 2.810 8.077 1.00 86.06 87 CYS A O 1
ATOM 694 N N . THR A 1 88 ? -3.949 4.655 7.466 1.00 86.44 88 THR A N 1
ATOM 695 C CA . THR A 1 88 ? -4.600 4.887 8.750 1.00 86.44 88 THR A CA 1
ATOM 696 C C . THR A 1 88 ? -6.095 4.973 8.502 1.00 86.44 88 THR A C 1
ATOM 698 O O . THR A 1 88 ? -6.533 5.746 7.656 1.00 86.44 88 THR A O 1
ATOM 701 N N . GLU A 1 89 ? -6.889 4.179 9.215 1.00 82.25 89 GLU A N 1
ATOM 702 C CA . GLU A 1 89 ? -8.346 4.265 9.111 1.00 82.25 89 GLU A CA 1
ATOM 703 C C . GLU A 1 89 ? -8.805 5.621 9.660 1.00 82.25 89 GLU A C 1
ATOM 705 O O . GLU A 1 89 ? -8.563 5.938 10.832 1.00 82.25 89 GLU A O 1
ATOM 710 N N . LYS A 1 90 ? -9.482 6.423 8.830 1.00 75.19 90 LYS A N 1
ATOM 711 C CA . LYS A 1 90 ? -10.200 7.597 9.325 1.00 75.19 90 LYS A CA 1
ATOM 712 C C . LYS A 1 90 ? -11.552 7.105 9.816 1.00 75.19 90 LYS A C 1
ATOM 714 O O . LYS A 1 90 ? -12.442 6.796 9.031 1.00 75.19 90 LYS A O 1
ATOM 719 N N . GLY A 1 91 ? -11.701 6.998 11.135 1.00 59.59 91 GLY A N 1
ATOM 720 C CA . GLY A 1 91 ? -13.014 6.747 11.722 1.00 59.59 91 GLY A CA 1
ATOM 721 C C . GLY A 1 91 ? -13.972 7.839 11.254 1.00 59.59 91 GLY A C 1
ATOM 722 O O . GLY A 1 91 ? -13.677 9.014 11.471 1.00 59.59 91 GLY A O 1
ATOM 723 N N . ARG A 1 92 ? -15.074 7.455 10.591 1.00 56.19 92 ARG A N 1
ATOM 724 C CA . ARG A 1 92 ? -16.177 8.374 10.277 1.00 56.19 92 ARG A CA 1
ATOM 725 C C . ARG A 1 92 ? -16.565 9.071 11.585 1.00 56.19 92 ARG A C 1
ATOM 727 O O . ARG A 1 92 ? -16.924 8.389 12.547 1.00 56.19 92 ARG A O 1
ATOM 734 N N . ARG A 1 93 ? -16.354 10.383 11.646 1.00 49.72 93 ARG A N 1
ATOM 735 C CA . ARG A 1 93 ? -16.799 11.228 12.751 1.00 49.72 93 ARG A CA 1
ATOM 736 C C . ARG A 1 93 ? -18.196 11.731 12.441 1.00 49.72 93 ARG A C 1
ATOM 738 O O . ARG A 1 93 ? -18.453 11.959 11.240 1.00 49.72 93 ARG A O 1
#

Secondary structure (DSSP, 8-state):
---------------------EEEEEEEEETTEEEEEEEEE-TTPEEEET-EEEETTEEEEEEEEEESS-EESSEEEEGGGEEEEEEEE----

pLDDT: mean 72.18, std 18.17, range [31.33, 89.0]